Protein AF-A0A2V7DIS1-F1 (afdb_monomer_lite)

Sequence (89 aa):
MIKRVTGVKYHPGHVWRLLGALDWTLQRPAKRAKERNETAIRHWVTTRWPAVKKTLGVAGPGSSSKTRAASRSGRPSAAHGPRAGRPPS

Foldseek 3Di:
DCCVVPVDDDDPVVVVVVCVVVVHDDDDPDDDDPPDDVVVVVCCVVPVVVVVVVVVVPDDDDDDPPPDDDDDPDDDDDDDDDDDDDDDD

Secondary structure (DSSP, 8-state):
-HHHHHS----HHHHHHHHHHTT----PPPPPPTT--HHHHHHIIIIIHHHHHHHHHHS-S-------------PPPPPPPPPPPPPP-

pLDDT: mean 78.0, std 15.61, range [50.25, 96.19]

Radius of gyration: 30.28 Å; chains: 1; bounding box: 61×34×86 Å

Structure (mmCIF, N/CA/C/O backbone):
data_AF-A0A2V7DIS1-F1
#
_entry.id   AF-A0A2V7DIS1-F1
#
loop_
_atom_site.group_PDB
_atom_site.id
_atom_site.type_symbol
_atom_site.label_atom_id
_atom_site.label_alt_id
_atom_site.label_comp_id
_atom_site.label_asym_id
_atom_site.label_entity_id
_atom_site.label_seq_id
_atom_site.pdbx_PDB_ins_code
_atom_site.Cartn_x
_atom_site.Cartn_y
_atom_site.Cartn_z
_atom_site.occupancy
_atom_site.B_iso_or_equiv
_atom_site.auth_seq_id
_atom_site.auth_comp_id
_atom_site.auth_asym_id
_atom_site.auth_atom_id
_atom_site.pdbx_PDB_model_num
ATOM 1 N N . MET A 1 1 ? -14.486 10.570 12.996 1.00 65.62 1 MET A N 1
ATOM 2 C CA . MET A 1 1 ? -14.273 10.081 11.611 1.00 65.62 1 MET A CA 1
ATOM 3 C C . MET A 1 1 ? -15.071 8.811 11.292 1.00 65.62 1 MET A C 1
ATOM 5 O O . MET A 1 1 ? -15.649 8.770 10.219 1.00 65.62 1 MET 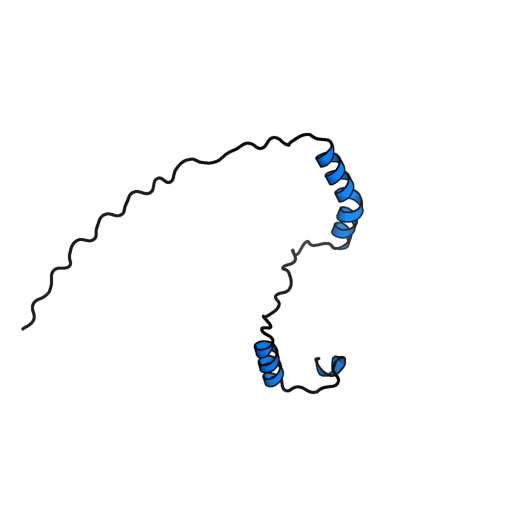A O 1
ATOM 9 N N . ILE A 1 2 ? -15.212 7.845 12.209 1.00 81.56 2 ILE A N 1
ATOM 10 C CA . ILE A 1 2 ? -15.953 6.581 11.980 1.00 81.56 2 ILE A CA 1
ATOM 11 C C . ILE A 1 2 ? -17.455 6.786 11.684 1.00 81.56 2 ILE A C 1
ATOM 13 O O . ILE A 1 2 ? -17.981 6.180 10.752 1.00 81.56 2 ILE A O 1
ATOM 17 N N . LYS A 1 3 ? -18.127 7.715 12.384 1.00 88.00 3 LYS A N 1
ATOM 18 C CA . LYS A 1 3 ? -19.554 8.033 12.162 1.00 88.00 3 LYS A CA 1
ATOM 19 C C . LYS A 1 3 ? -19.880 8.456 10.723 1.00 88.00 3 LYS A C 1
ATOM 21 O O . LYS A 1 3 ? -20.959 8.153 10.243 1.00 88.00 3 LYS A O 1
ATOM 26 N N . ARG A 1 4 ? -18.966 9.140 10.022 1.00 90.06 4 ARG A N 1
ATOM 27 C CA . ARG A 1 4 ? -19.224 9.602 8.643 1.00 90.06 4 ARG A CA 1
ATOM 28 C C . ARG A 1 4 ? -19.387 8.451 7.652 1.00 90.06 4 ARG A C 1
ATOM 30 O O . ARG A 1 4 ? -20.133 8.594 6.701 1.00 90.06 4 ARG A O 1
ATOM 37 N 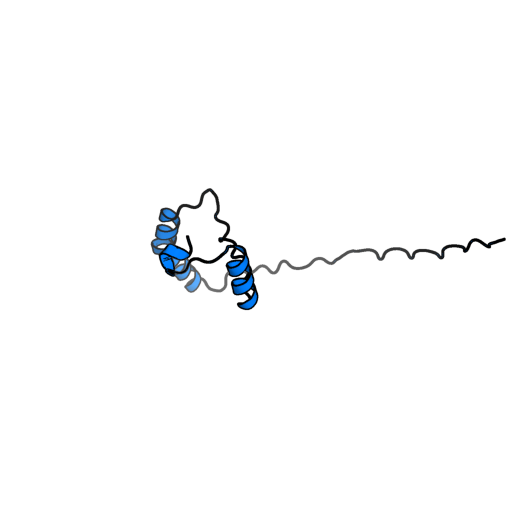N . VAL A 1 5 ? -18.672 7.351 7.875 1.00 91.00 5 VAL A N 1
ATOM 38 C CA . VAL A 1 5 ? -18.634 6.210 6.948 1.00 91.00 5 VAL A CA 1
ATOM 39 C C . VAL A 1 5 ? -19.624 5.126 7.372 1.00 91.00 5 VAL A C 1
ATOM 41 O O . VAL A 1 5 ? -20.203 4.457 6.532 1.00 91.00 5 VAL A O 1
ATOM 44 N N . THR A 1 6 ? -19.830 4.967 8.683 1.00 86.31 6 THR A N 1
ATOM 45 C CA . THR A 1 6 ? -20.645 3.880 9.255 1.00 86.31 6 THR A CA 1
ATOM 46 C C . THR A 1 6 ? -22.020 4.331 9.749 1.00 86.31 6 THR A C 1
ATOM 48 O O . THR A 1 6 ? -22.837 3.494 10.102 1.00 86.31 6 THR A O 1
ATOM 51 N N . GLY A 1 7 ? -22.275 5.638 9.871 1.00 91.25 7 GLY A N 1
ATOM 52 C CA . GLY A 1 7 ? -23.481 6.188 10.508 1.00 91.25 7 GLY A CA 1
ATOM 53 C C . GLY A 1 7 ? -23.523 6.039 12.037 1.00 91.25 7 GLY A C 1
ATOM 54 O O . GLY A 1 7 ? -24.251 6.767 12.711 1.00 91.25 7 GLY A O 1
ATOM 55 N N . VAL A 1 8 ? -22.692 5.167 12.615 1.00 88.88 8 VAL A N 1
ATOM 56 C CA . VAL A 1 8 ? -22.717 4.812 14.038 1.00 88.88 8 VAL A CA 1
ATOM 57 C C . VAL A 1 8 ? -21.750 5.676 14.852 1.00 88.88 8 VAL A C 1
ATOM 59 O O . VAL A 1 8 ? -20.593 5.908 14.483 1.00 88.88 8 VAL A O 1
ATOM 62 N N . LYS A 1 9 ? -22.218 6.164 16.007 1.00 89.88 9 LYS A N 1
ATOM 63 C CA . LYS A 1 9 ? -21.376 6.866 16.983 1.00 89.88 9 LYS A CA 1
ATOM 64 C C . LYS A 1 9 ? -20.797 5.851 17.969 1.00 89.88 9 LYS A C 1
ATOM 66 O O . LYS A 1 9 ? -21.473 5.431 18.897 1.00 89.88 9 LYS A O 1
ATOM 71 N N . TYR A 1 10 ? -19.531 5.497 17.783 1.00 86.31 10 TYR A N 1
ATOM 72 C CA . TYR A 1 10 ? -18.802 4.666 18.738 1.00 86.31 10 TYR A CA 1
ATOM 73 C C . TYR A 1 10 ? -18.094 5.512 19.799 1.00 86.31 10 TYR A C 1
ATOM 75 O O . TYR A 1 10 ? -17.557 6.582 19.499 1.00 86.31 10 TYR A O 1
ATOM 83 N N . HIS A 1 11 ? -18.042 4.998 21.028 1.00 88.44 11 HIS A N 1
ATOM 84 C CA . HIS A 1 11 ? -17.115 5.481 22.048 1.00 88.44 11 HIS A CA 1
ATOM 85 C C . HIS A 1 11 ? -15.681 5.033 21.690 1.00 88.44 11 HIS A C 1
ATOM 87 O O . HIS A 1 11 ? -15.512 3.866 21.325 1.00 88.44 11 HIS A O 1
ATOM 93 N N . PRO A 1 12 ? -14.641 5.883 21.810 1.00 83.12 12 PRO A N 1
ATOM 94 C CA . PRO A 1 12 ? -13.268 5.528 21.424 1.00 83.12 12 PRO A CA 1
ATOM 95 C C . PRO A 1 12 ? -12.759 4.209 22.029 1.00 83.12 12 PRO A C 1
ATOM 97 O O . PRO A 1 12 ? -12.159 3.402 21.325 1.00 83.12 12 PRO A O 1
ATOM 100 N N . GLY A 1 13 ? -13.075 3.936 23.301 1.00 88.00 13 GLY A N 1
ATOM 101 C CA . GLY A 1 13 ? -12.705 2.674 23.959 1.00 88.00 13 GLY A CA 1
ATOM 102 C C . GLY A 1 13 ? -13.411 1.429 23.398 1.00 88.00 13 GLY A C 1
ATOM 103 O O . GLY A 1 13 ? -12.814 0.357 23.349 1.00 88.00 13 GLY A O 1
ATOM 104 N N . HIS A 1 14 ? -14.654 1.558 22.912 1.00 91.12 14 HIS A N 1
ATOM 105 C CA . HIS A 1 14 ? -15.380 0.438 22.292 1.00 91.12 14 HIS A CA 1
ATOM 106 C C . HIS A 1 14 ? -14.784 0.041 20.947 1.00 91.12 14 HIS A C 1
ATOM 108 O O . HIS A 1 14 ? -14.725 -1.145 20.636 1.00 91.12 14 HIS A O 1
ATOM 114 N N . VAL A 1 15 ? -14.305 1.016 20.173 1.00 90.75 15 VAL A N 1
ATOM 115 C CA . VAL A 1 15 ? -13.649 0.742 18.890 1.00 90.75 15 VAL A CA 1
ATOM 116 C C . VAL A 1 15 ? -12.426 -0.143 19.110 1.00 90.75 15 VAL A C 1
ATOM 118 O O . VAL A 1 15 ? -12.269 -1.141 18.420 1.00 90.75 15 VAL A O 1
ATOM 121 N N . TRP A 1 16 ? -11.600 0.167 20.114 1.00 89.12 16 TRP A N 1
ATOM 122 C CA . TRP A 1 16 ? -10.405 -0.627 20.396 1.00 89.12 16 TRP A CA 1
ATOM 123 C C . TRP A 1 16 ? -10.726 -2.061 20.8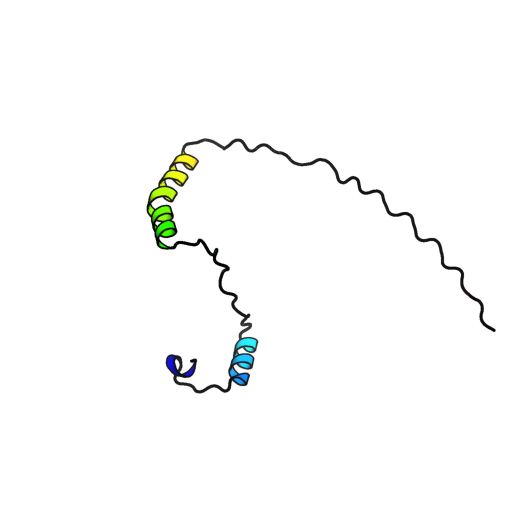30 1.00 89.12 16 TRP A C 1
ATOM 125 O O . TRP A 1 16 ? -10.091 -2.998 20.356 1.00 89.12 16 TRP A O 1
ATOM 135 N N . ARG A 1 17 ? -11.761 -2.250 21.661 1.00 92.12 17 ARG A N 1
ATOM 136 C CA . ARG A 1 17 ? -12.225 -3.590 22.055 1.00 92.12 17 ARG A CA 1
ATOM 137 C C . ARG A 1 17 ? -12.703 -4.410 20.850 1.00 92.12 17 ARG A C 1
ATOM 139 O O . ARG A 1 17 ? -12.344 -5.577 20.747 1.00 92.12 17 ARG A O 1
ATOM 146 N N . LEU A 1 18 ? -13.481 -3.808 19.946 1.00 91.38 18 LEU A N 1
ATOM 147 C CA . LEU A 1 18 ? -13.958 -4.478 18.728 1.00 91.38 18 LEU A CA 1
ATOM 148 C C . LEU A 1 18 ? -12.802 -4.872 17.807 1.00 91.38 18 LEU A C 1
ATOM 150 O O . LEU A 1 18 ? -12.776 -5.981 17.295 1.00 91.38 18 LEU A O 1
ATOM 154 N N . LEU A 1 19 ? -11.831 -3.979 17.622 1.00 91.12 19 LEU A N 1
ATOM 155 C CA . LEU A 1 19 ? -10.663 -4.246 16.787 1.00 91.12 19 LEU A CA 1
ATOM 156 C C . LEU A 1 19 ? -9.788 -5.365 17.364 1.00 91.12 19 LEU A C 1
ATOM 158 O O . LEU A 1 19 ? -9.359 -6.236 16.616 1.00 91.12 19 LEU A O 1
ATOM 162 N N . GLY A 1 20 ? -9.581 -5.390 18.684 1.00 91.88 20 GLY A N 1
ATOM 163 C CA . GLY A 1 20 ? -8.871 -6.488 19.344 1.00 91.88 20 GLY A CA 1
ATOM 164 C C . GLY A 1 20 ? -9.579 -7.837 19.187 1.00 91.88 20 GLY A C 1
ATOM 165 O O . GLY A 1 20 ? -8.917 -8.840 18.958 1.00 91.88 20 GLY A O 1
ATOM 166 N N . ALA A 1 21 ? -10.915 -7.860 19.236 1.00 94.12 21 ALA A N 1
ATOM 167 C CA . ALA A 1 21 ? -11.703 -9.076 19.005 1.00 94.12 21 ALA A CA 1
ATOM 168 C C . ALA A 1 21 ? -11.664 -9.575 17.547 1.00 94.12 21 ALA A C 1
ATOM 170 O O . ALA A 1 21 ? -11.999 -10.724 17.286 1.00 94.12 21 ALA A O 1
ATOM 171 N N . LEU A 1 22 ? -11.276 -8.713 16.603 1.00 94.00 22 LEU A N 1
ATOM 172 C CA . LEU A 1 22 ? -11.102 -9.041 15.186 1.00 94.00 22 LEU A CA 1
ATOM 173 C C . LEU A 1 22 ? -9.645 -9.393 14.835 1.00 94.00 22 LEU A C 1
ATOM 175 O O . LEU A 1 22 ? -9.291 -9.368 13.657 1.00 94.00 22 LEU A O 1
ATOM 179 N N . ASP A 1 23 ? -8.789 -9.629 15.837 1.00 92.19 23 ASP A N 1
ATOM 180 C CA . ASP A 1 23 ? -7.337 -9.811 15.675 1.00 92.19 23 ASP A CA 1
ATOM 181 C C . ASP A 1 23 ? -6.679 -8.681 14.864 1.00 92.19 23 ASP A C 1
ATOM 183 O O . ASP A 1 23 ? -5.676 -8.848 14.159 1.00 92.19 23 ASP A O 1
ATOM 187 N N . TRP A 1 24 ? -7.254 -7.478 14.945 1.00 92.69 24 TRP A N 1
ATOM 188 C CA . TRP A 1 24 ? -6.785 -6.359 14.155 1.00 92.69 24 TRP A CA 1
ATOM 189 C C . TRP A 1 24 ? -5.528 -5.757 14.773 1.00 92.69 24 TRP A C 1
ATOM 191 O O . TRP A 1 24 ? -5.513 -5.279 15.908 1.00 92.69 24 TRP A O 1
ATOM 201 N N . THR A 1 25 ? -4.459 -5.732 13.984 1.00 91.25 25 THR A N 1
ATOM 202 C CA . THR A 1 25 ? -3.176 -5.155 14.382 1.00 91.25 25 THR A CA 1
ATOM 203 C C . THR A 1 25 ? -3.057 -3.704 13.929 1.00 91.25 25 THR A C 1
ATOM 205 O O . THR A 1 25 ? -3.628 -3.294 12.912 1.00 91.25 25 THR A O 1
ATOM 208 N N . LEU A 1 26 ? -2.270 -2.914 14.668 1.00 88.50 26 LEU A N 1
ATOM 209 C CA . LEU A 1 26 ? -1.971 -1.531 14.302 1.00 88.50 26 LEU A CA 1
ATOM 210 C C . LEU A 1 26 ? -1.293 -1.483 12.925 1.00 88.50 26 LEU A C 1
ATOM 212 O O . LEU A 1 26 ? -0.117 -1.825 12.779 1.00 88.50 26 LEU A O 1
ATOM 216 N N . GLN A 1 27 ? -2.030 -1.004 11.924 1.00 89.50 27 GLN A N 1
ATOM 217 C CA . GLN A 1 27 ? -1.521 -0.864 10.566 1.00 89.50 27 GLN A CA 1
ATOM 218 C C . GLN A 1 27 ? -0.503 0.272 10.507 1.00 89.50 27 GLN A C 1
ATOM 220 O O . GLN A 1 27 ? -0.836 1.446 10.676 1.00 89.50 27 GLN A O 1
ATOM 225 N N . ARG A 1 28 ? 0.760 -0.077 10.262 1.00 91.12 28 ARG A N 1
ATOM 226 C CA . ARG A 1 28 ? 1.823 0.902 10.031 1.00 91.12 28 ARG A CA 1
ATOM 227 C C . ARG A 1 28 ? 1.849 1.209 8.538 1.00 91.12 28 ARG A C 1
ATOM 229 O O . ARG A 1 28 ? 2.091 0.290 7.754 1.00 91.12 28 ARG A O 1
ATOM 236 N N . PRO A 1 29 ? 1.622 2.467 8.122 1.00 88.06 29 PRO A N 1
ATOM 237 C CA . PRO A 1 29 ? 1.788 2.834 6.726 1.00 88.06 29 PRO A CA 1
ATOM 238 C C . PRO A 1 29 ? 3.179 2.429 6.239 1.00 88.06 29 PRO A C 1
ATOM 240 O O . PRO A 1 29 ? 4.162 2.542 6.980 1.00 88.06 29 PRO A O 1
ATOM 243 N N . ALA A 1 30 ? 3.266 1.967 4.992 1.00 89.31 30 ALA A N 1
ATOM 244 C CA . ALA A 1 30 ? 4.549 1.638 4.390 1.00 89.31 30 ALA A CA 1
ATOM 245 C C . ALA A 1 30 ? 5.492 2.846 4.494 1.00 89.31 30 ALA A C 1
ATOM 247 O O . ALA A 1 30 ? 5.119 3.967 4.133 1.00 89.31 30 ALA A 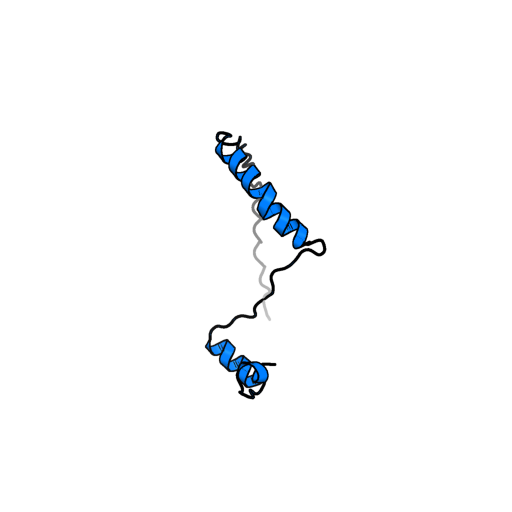O 1
ATOM 248 N N . LYS A 1 31 ? 6.714 2.620 4.986 1.00 90.88 31 LYS A N 1
ATOM 249 C CA . LYS A 1 31 ? 7.735 3.669 5.050 1.00 90.88 31 LYS A CA 1
ATOM 250 C C . LYS A 1 31 ? 8.032 4.141 3.627 1.00 90.88 31 LYS A C 1
ATOM 252 O O . LYS A 1 31 ? 8.422 3.345 2.776 1.00 90.88 31 LYS A O 1
ATOM 257 N N . ARG A 1 32 ? 7.831 5.432 3.365 1.00 89.38 32 ARG A N 1
ATOM 258 C CA . ARG A 1 32 ? 8.147 6.068 2.081 1.00 89.38 32 ARG A CA 1
ATOM 259 C C . ARG A 1 32 ? 9.441 6.861 2.223 1.00 89.38 32 ARG A C 1
ATOM 261 O O . ARG A 1 32 ? 9.631 7.541 3.228 1.00 89.38 32 ARG A O 1
ATOM 268 N N . ALA A 1 33 ? 10.319 6.768 1.227 1.00 91.50 33 ALA A N 1
ATOM 269 C CA . ALA A 1 33 ? 11.502 7.619 1.152 1.00 91.50 33 ALA A CA 1
ATOM 270 C C . ALA A 1 33 ? 11.090 9.089 0.966 1.00 91.50 33 ALA A C 1
ATOM 272 O O . ALA A 1 33 ? 10.083 9.366 0.316 1.00 91.50 33 ALA A O 1
ATOM 273 N N . LYS A 1 34 ? 11.872 10.029 1.507 1.00 90.38 34 LYS A N 1
ATOM 274 C CA . LYS A 1 34 ? 11.602 11.473 1.377 1.00 90.38 34 LYS A CA 1
ATOM 275 C C . LYS A 1 34 ? 11.679 11.952 -0.078 1.00 90.38 34 LYS A C 1
ATOM 277 O O . LYS A 1 34 ? 10.919 12.817 -0.482 1.00 90.38 34 LYS A O 1
ATOM 282 N N . GLU A 1 35 ? 12.559 11.342 -0.860 1.00 92.75 35 GLU A N 1
ATOM 283 C CA . GLU A 1 35 ? 12.789 11.645 -2.280 1.00 92.75 35 GLU A CA 1
ATOM 284 C C . GLU A 1 35 ? 11.777 10.971 -3.217 1.00 92.75 35 GLU A C 1
ATOM 286 O O . GLU A 1 35 ? 11.868 11.072 -4.439 1.00 92.75 35 GLU A O 1
ATOM 291 N N . ARG A 1 36 ? 10.820 10.224 -2.661 1.00 91.44 36 ARG A N 1
ATOM 292 C CA . ARG A 1 36 ? 9.894 9.412 -3.437 1.00 91.44 36 ARG A CA 1
ATOM 293 C C . ARG A 1 36 ? 9.015 10.297 -4.334 1.00 91.44 36 ARG A C 1
ATOM 295 O O . ARG A 1 36 ? 8.208 11.081 -3.842 1.00 91.44 36 ARG A O 1
ATOM 302 N N . ASN A 1 37 ? 9.137 10.111 -5.649 1.00 93.75 37 ASN A N 1
ATOM 303 C CA . ASN A 1 37 ? 8.351 10.807 -6.664 1.00 93.75 37 ASN A CA 1
ATOM 304 C C . ASN A 1 37 ? 7.441 9.822 -7.415 1.00 93.75 37 ASN A C 1
ATOM 306 O O . ASN A 1 37 ? 7.914 9.000 -8.204 1.00 93.75 37 ASN A O 1
ATOM 310 N N . GLU A 1 38 ? 6.125 9.935 -7.207 1.00 94.38 38 GLU A N 1
ATOM 311 C CA . GLU A 1 38 ? 5.173 8.958 -7.753 1.00 94.38 38 GLU A CA 1
ATOM 312 C C . GLU A 1 38 ? 5.051 9.044 -9.271 1.00 94.38 38 GLU A C 1
ATOM 314 O O . GLU A 1 38 ? 4.828 8.025 -9.922 1.00 94.38 38 GLU A O 1
ATOM 319 N N . THR A 1 39 ? 5.245 10.228 -9.847 1.00 94.38 39 THR A N 1
ATOM 320 C CA . THR A 1 39 ? 5.241 10.424 -11.298 1.00 94.38 39 THR A CA 1
ATOM 321 C C . THR A 1 39 ? 6.452 9.746 -11.931 1.00 94.38 39 THR A C 1
ATOM 323 O O . THR A 1 39 ? 6.301 8.998 -12.897 1.00 94.38 39 THR A O 1
ATOM 326 N N . ALA A 1 40 ? 7.639 9.926 -11.343 1.00 93.44 40 ALA A N 1
ATOM 327 C CA . ALA A 1 40 ? 8.860 9.272 -11.806 1.00 93.44 40 ALA A CA 1
ATOM 328 C C . ALA A 1 40 ? 8.774 7.743 -11.672 1.00 93.44 40 ALA A C 1
ATOM 330 O O . ALA A 1 40 ? 9.150 7.023 -12.596 1.00 93.44 40 ALA A O 1
ATOM 331 N N . ILE A 1 41 ? 8.212 7.241 -10.565 1.00 93.31 41 ILE A N 1
ATOM 332 C CA . ILE A 1 41 ? 7.991 5.804 -10.357 1.00 93.31 41 ILE A CA 1
ATOM 333 C C . ILE A 1 41 ? 7.038 5.241 -11.412 1.00 93.31 41 ILE A C 1
ATOM 335 O O . ILE A 1 41 ? 7.351 4.224 -12.027 1.00 93.31 41 ILE A O 1
ATOM 339 N N . ARG A 1 42 ? 5.898 5.899 -11.660 1.00 95.88 42 ARG A N 1
ATOM 340 C CA . ARG A 1 42 ? 4.939 5.460 -12.688 1.00 95.88 42 ARG A CA 1
ATOM 341 C C . ARG A 1 42 ? 5.589 5.417 -14.066 1.00 95.88 42 ARG A C 1
ATOM 343 O O . ARG A 1 42 ? 5.497 4.399 -14.743 1.00 95.88 42 ARG A O 1
ATOM 350 N N . HIS A 1 43 ? 6.296 6.480 -14.448 1.00 96.19 43 HIS A N 1
ATOM 351 C CA . HIS A 1 43 ? 7.011 6.527 -15.721 1.00 96.19 43 HIS A CA 1
ATOM 352 C C . HIS A 1 43 ? 8.051 5.401 -15.834 1.00 96.19 43 HIS A C 1
ATOM 354 O O . HIS A 1 43 ? 8.128 4.715 -16.851 1.00 96.19 43 HIS A O 1
ATOM 360 N N . TRP A 1 44 ? 8.821 5.152 -14.773 1.00 95.75 44 TRP A N 1
ATOM 361 C CA . TRP A 1 44 ? 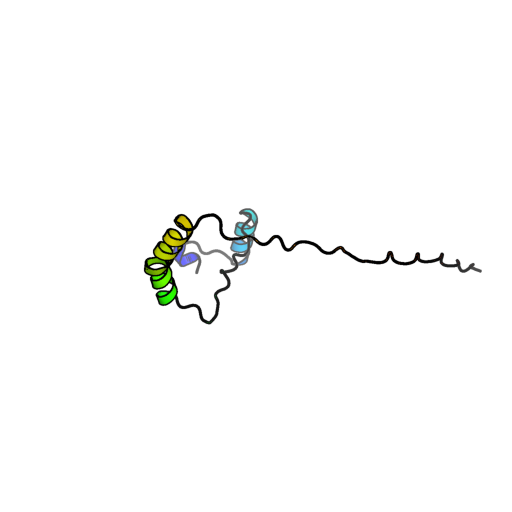9.826 4.092 -14.762 1.00 95.75 44 TRP A CA 1
ATOM 362 C C . TRP A 1 44 ? 9.208 2.693 -14.907 1.00 95.75 44 TRP A C 1
ATOM 364 O O . TRP A 1 44 ? 9.704 1.880 -15.690 1.00 95.75 44 TRP A O 1
ATOM 374 N N . VAL A 1 45 ? 8.099 2.423 -14.210 1.00 95.12 45 VAL A N 1
ATOM 375 C CA . VAL A 1 45 ? 7.372 1.146 -14.295 1.00 95.12 45 VAL A CA 1
ATOM 376 C C . VAL A 1 45 ? 6.773 0.925 -15.685 1.00 95.12 45 VAL A C 1
ATOM 378 O O . VAL A 1 45 ? 6.804 -0.196 -16.183 1.00 95.12 45 VAL A O 1
ATOM 381 N N . THR A 1 46 ? 6.260 1.964 -16.341 1.00 94.12 46 THR A N 1
ATOM 382 C CA . THR A 1 46 ? 5.676 1.820 -17.682 1.00 94.12 46 THR A CA 1
ATOM 383 C C . THR A 1 46 ? 6.750 1.670 -18.757 1.00 94.12 46 THR A C 1
ATOM 385 O O . THR A 1 46 ? 6.652 0.793 -19.612 1.00 94.12 46 THR A O 1
ATOM 388 N N . THR A 1 47 ? 7.793 2.500 -18.713 1.00 92.06 47 THR A N 1
ATOM 389 C CA . THR A 1 47 ? 8.744 2.630 -19.826 1.00 92.06 47 THR A CA 1
ATOM 390 C C . THR A 1 47 ? 9.967 1.737 -19.649 1.00 92.06 47 THR A C 1
ATOM 392 O O . THR A 1 47 ? 10.384 1.033 -20.569 1.00 92.06 47 THR A O 1
ATOM 395 N N . ARG A 1 48 ? 10.579 1.755 -18.460 1.00 90.50 48 ARG A N 1
ATOM 396 C CA . ARG A 1 48 ? 11.892 1.135 -18.242 1.00 90.50 48 ARG A CA 1
ATOM 397 C C . ARG A 1 48 ? 11.780 -0.318 -17.808 1.00 90.50 48 ARG A C 1
ATOM 399 O O . ARG A 1 48 ? 12.554 -1.152 -18.276 1.00 90.50 48 ARG A O 1
ATOM 406 N N . TRP A 1 49 ? 10.811 -0.635 -16.956 1.00 91.12 49 TRP A N 1
ATOM 407 C CA . TRP A 1 49 ? 10.635 -1.985 -16.423 1.00 91.12 49 TRP A CA 1
ATOM 408 C C . 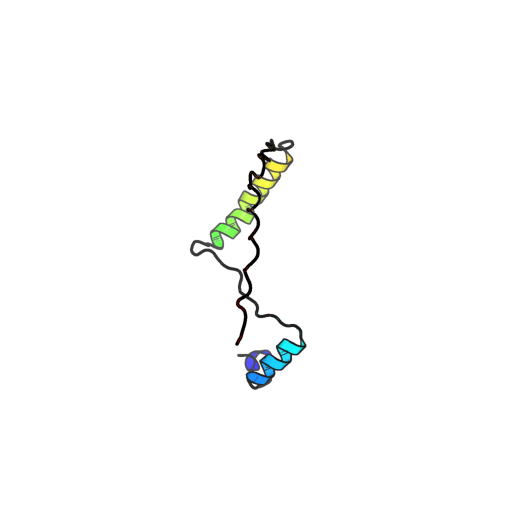TRP A 1 49 ? 10.436 -3.068 -17.500 1.00 91.12 49 TRP A C 1
ATOM 410 O O . TRP A 1 49 ? 11.079 -4.117 -17.398 1.00 91.12 49 TRP A O 1
ATOM 420 N N . PRO A 1 50 ? 9.641 -2.862 -18.573 1.00 90.56 50 PRO A N 1
ATOM 421 C CA . PRO A 1 50 ? 9.524 -3.859 -19.636 1.00 90.56 50 PRO A CA 1
ATOM 422 C C . PRO A 1 50 ? 10.839 -4.087 -20.385 1.00 90.56 50 PRO A C 1
ATOM 424 O O . PRO A 1 50 ? 11.161 -5.228 -20.706 1.00 90.56 50 PRO A O 1
ATOM 427 N N . ALA A 1 51 ? 11.615 -3.027 -20.637 1.00 86.31 51 ALA A N 1
ATOM 428 C CA . ALA A 1 51 ? 12.910 -3.129 -21.306 1.00 86.31 51 ALA A CA 1
ATOM 429 C C . ALA A 1 51 ? 13.918 -3.928 -20.465 1.00 86.31 51 ALA A C 1
ATOM 431 O O . ALA A 1 51 ? 14.554 -4.839 -20.986 1.00 86.31 51 ALA A O 1
ATOM 432 N N . VAL A 1 52 ? 13.989 -3.659 -19.156 1.00 84.44 52 VAL A N 1
ATOM 433 C CA . VAL A 1 52 ? 14.856 -4.401 -18.224 1.00 84.44 52 VAL A CA 1
ATOM 434 C C . VAL A 1 52 ? 14.487 -5.887 -18.189 1.00 84.44 52 VAL A C 1
ATOM 436 O O . VAL A 1 52 ? 15.358 -6.749 -18.294 1.00 84.44 52 VAL A O 1
ATOM 439 N N . LYS A 1 53 ? 13.192 -6.217 -18.110 1.00 83.56 53 LYS A N 1
ATOM 440 C CA . LYS A 1 53 ? 12.750 -7.619 -18.135 1.00 83.56 53 LYS A CA 1
ATOM 441 C C . LYS A 1 53 ? 13.081 -8.321 -19.454 1.00 83.56 53 LYS A C 1
ATOM 443 O O . LYS A 1 53 ? 13.491 -9.475 -19.427 1.00 83.56 53 LYS A O 1
ATOM 448 N N . LYS A 1 54 ? 12.946 -7.634 -20.595 1.00 76.56 54 LYS A N 1
ATOM 449 C CA . LYS A 1 54 ? 13.323 -8.180 -21.912 1.00 76.56 54 LYS A CA 1
ATOM 450 C C . LYS A 1 54 ? 14.820 -8.473 -21.994 1.00 76.56 54 LYS A C 1
ATOM 452 O O . LYS A 1 54 ? 15.196 -9.542 -22.455 1.00 76.56 54 LYS A O 1
ATOM 457 N N . THR A 1 55 ? 15.670 -7.575 -21.493 1.00 71.31 55 THR A N 1
ATOM 458 C CA . THR A 1 55 ? 17.125 -7.801 -21.474 1.00 71.31 55 THR A CA 1
ATOM 459 C C . THR A 1 55 ? 17.530 -8.972 -20.578 1.00 71.31 55 THR A C 1
ATOM 461 O O . THR A 1 55 ? 18.406 -9.744 -20.953 1.00 71.31 55 THR A O 1
ATOM 464 N N . LEU A 1 56 ? 16.854 -9.159 -19.438 1.00 63.47 56 LEU A N 1
ATOM 465 C CA . LEU A 1 56 ? 17.109 -10.285 -18.530 1.00 63.47 56 LEU A CA 1
ATOM 466 C C . LEU A 1 56 ? 16.630 -11.638 -19.081 1.00 63.47 56 LEU A C 1
ATOM 468 O O . LEU A 1 56 ? 17.110 -12.666 -18.625 1.00 63.47 56 LEU A O 1
ATOM 472 N N . GLY A 1 57 ? 15.696 -11.653 -20.037 1.00 60.69 57 GLY A N 1
ATOM 473 C CA . GLY A 1 57 ? 15.245 -12.881 -20.702 1.00 60.69 57 GLY A CA 1
ATOM 474 C C . GLY A 1 57 ? 16.115 -13.317 -21.888 1.00 60.69 57 GLY A C 1
ATOM 475 O O . GLY A 1 57 ? 16.037 -14.472 -22.291 1.00 60.69 57 GLY A O 1
ATOM 476 N N . VAL A 1 58 ? 16.922 -12.409 -22.453 1.00 60.88 58 VAL A N 1
ATOM 477 C CA . VAL A 1 58 ? 17.807 -12.679 -23.607 1.00 60.88 58 VAL A CA 1
ATOM 478 C C . VAL A 1 58 ? 19.233 -13.014 -23.166 1.00 60.88 58 VAL A C 1
ATOM 480 O O . VAL A 1 58 ? 19.909 -13.810 -23.813 1.00 60.88 58 VAL A O 1
ATOM 483 N N . ALA A 1 59 ? 19.704 -12.437 -22.060 1.00 60.69 59 ALA A N 1
ATOM 484 C CA . ALA A 1 59 ? 20.975 -12.828 -21.472 1.00 60.69 59 ALA A CA 1
ATOM 485 C C . ALA A 1 59 ? 20.800 -14.163 -20.733 1.00 60.69 59 ALA A C 1
ATOM 487 O O . ALA A 1 59 ? 19.987 -14.261 -19.814 1.00 60.69 59 ALA A O 1
ATOM 488 N N . GLY A 1 60 ? 21.569 -15.185 -21.127 1.00 67.00 60 GLY A N 1
ATOM 489 C CA . GLY A 1 60 ? 21.715 -16.421 -20.351 1.00 67.00 60 GLY A CA 1
ATOM 490 C C . GLY A 1 60 ? 22.130 -16.142 -18.895 1.00 67.00 60 GLY A C 1
ATOM 491 O O . GLY A 1 60 ? 22.409 -14.990 -18.551 1.00 67.00 60 GLY A O 1
ATOM 492 N N . PRO A 1 61 ? 22.172 -17.166 -18.021 1.00 68.56 61 PRO A N 1
ATOM 493 C CA . PRO A 1 61 ? 22.367 -16.988 -16.583 1.00 68.56 61 PRO A CA 1
ATOM 494 C C . PRO A 1 61 ? 23.475 -15.977 -16.271 1.00 68.56 61 PRO A C 1
ATOM 496 O O . PRO A 1 61 ? 24.633 -16.176 -16.638 1.00 68.56 61 PRO A O 1
ATOM 499 N N . GLY A 1 62 ? 23.104 -14.872 -15.615 1.00 66.69 62 GLY A N 1
ATOM 500 C CA . GLY A 1 62 ? 24.068 -13.885 -15.145 1.00 66.69 62 GLY A CA 1
ATOM 501 C C . GLY A 1 62 ? 25.107 -14.558 -14.249 1.00 66.69 62 GLY A C 1
ATOM 502 O O . GLY A 1 62 ? 24.778 -15.461 -13.477 1.00 66.69 62 GLY A O 1
ATOM 503 N N . SER A 1 63 ? 26.366 -14.136 -14.365 1.00 66.50 63 SER A N 1
ATOM 504 C CA . SER A 1 63 ? 27.463 -14.709 -13.585 1.00 66.50 63 SER A CA 1
ATOM 505 C C . SER A 1 63 ? 27.209 -14.510 -12.087 1.00 66.50 63 SER A C 1
ATOM 507 O O . SER A 1 63 ? 27.296 -13.401 -11.562 1.00 66.50 63 SER A O 1
ATOM 509 N N . SER A 1 64 ? 26.852 -15.590 -11.394 1.00 63.44 64 SER A N 1
ATOM 510 C CA . SER A 1 64 ? 26.716 -15.616 -9.941 1.00 63.44 64 SER A CA 1
ATOM 511 C C . SER A 1 64 ? 28.044 -16.058 -9.337 1.00 63.44 64 SER A C 1
ATOM 513 O O . SER A 1 64 ? 28.280 -17.255 -9.163 1.00 63.44 64 SER A O 1
ATOM 515 N N . SER A 1 65 ? 28.903 -15.108 -8.962 1.00 61.44 65 SER A N 1
ATOM 516 C CA . SER A 1 65 ? 30.065 -15.427 -8.126 1.00 61.44 65 SER A CA 1
ATOM 517 C C . SER A 1 65 ? 29.600 -15.901 -6.749 1.00 61.44 65 SER A C 1
ATOM 519 O O . SER A 1 65 ? 29.045 -15.138 -5.957 1.00 61.44 65 SER A O 1
ATOM 521 N N . LYS A 1 66 ? 29.836 -17.183 -6.448 1.00 59.19 66 LYS A N 1
ATOM 522 C CA . LYS A 1 66 ? 29.724 -17.736 -5.095 1.00 59.19 66 LYS A CA 1
ATOM 523 C C . LYS A 1 66 ? 30.861 -17.182 -4.238 1.00 59.19 66 LYS A C 1
ATOM 525 O O . LYS A 1 66 ? 31.901 -17.814 -4.108 1.00 59.19 66 LYS A O 1
ATOM 530 N N . THR A 1 67 ? 30.643 -16.043 -3.593 1.00 66.50 67 THR A N 1
ATOM 531 C CA . THR A 1 67 ? 31.496 -15.625 -2.474 1.00 66.50 67 THR A CA 1
ATOM 532 C C . THR A 1 67 ? 30.782 -15.928 -1.159 1.00 66.50 67 THR A C 1
ATOM 534 O O . THR A 1 67 ? 30.116 -15.074 -0.583 1.00 66.50 67 THR A O 1
ATOM 537 N N . ARG A 1 68 ? 30.897 -17.177 -0.697 1.00 58.44 68 ARG A N 1
ATOM 538 C CA . ARG A 1 68 ? 30.675 -17.632 0.693 1.00 58.44 68 ARG A CA 1
ATOM 539 C C . ARG A 1 68 ? 31.546 -18.883 0.892 1.00 58.44 68 ARG A C 1
ATOM 541 O O . ARG A 1 68 ? 31.537 -19.730 0.013 1.00 58.44 68 ARG A O 1
ATOM 548 N N . ALA A 1 69 ? 32.295 -19.099 1.971 1.00 59.78 69 ALA A N 1
ATOM 549 C CA . ALA A 1 69 ? 32.390 -18.445 3.273 1.00 59.78 69 ALA A CA 1
ATOM 550 C C . ALA A 1 69 ? 33.812 -18.653 3.838 1.00 59.78 69 ALA A C 1
ATOM 552 O O . ALA A 1 69 ? 34.372 -19.732 3.664 1.00 59.78 69 ALA A O 1
ATOM 553 N N . ALA A 1 70 ? 34.365 -17.668 4.552 1.00 55.84 70 ALA A N 1
ATOM 554 C CA . ALA A 1 70 ? 35.490 -17.901 5.458 1.00 55.84 70 ALA A CA 1
ATOM 555 C C . ALA A 1 70 ? 34.973 -17.936 6.903 1.00 55.84 70 ALA A C 1
ATOM 557 O O . ALA A 1 70 ? 34.107 -17.155 7.299 1.00 55.84 70 ALA A O 1
ATOM 558 N N . SER A 1 71 ? 35.461 -18.931 7.630 1.00 62.78 71 SER A N 1
ATOM 559 C CA . SER A 1 71 ? 34.909 -19.518 8.844 1.00 62.78 71 SER A CA 1
ATOM 560 C C . SER A 1 71 ? 34.872 -18.603 10.073 1.00 62.78 71 SER A C 1
ATOM 562 O O . SER A 1 71 ? 35.663 -17.680 10.240 1.00 62.78 71 SER A O 1
ATOM 564 N N . ARG A 1 72 ? 33.952 -18.926 10.987 1.00 53.94 72 ARG A N 1
ATOM 565 C CA . ARG A 1 72 ? 33.775 -18.321 12.312 1.00 53.94 72 ARG A CA 1
ATOM 566 C C . ARG A 1 72 ? 34.950 -18.710 13.228 1.00 53.94 72 ARG A C 1
ATOM 568 O O . ARG A 1 72 ? 34.922 -19.789 13.809 1.00 53.94 72 ARG A O 1
ATOM 575 N N . SER A 1 73 ? 35.958 -17.856 13.406 1.00 54.50 73 SER A N 1
ATOM 576 C CA . SER A 1 73 ? 36.946 -18.034 14.482 1.00 54.50 73 SER A CA 1
ATOM 577 C C . SER A 1 73 ? 36.449 -17.355 15.762 1.00 54.50 73 SER A C 1
ATOM 579 O O . SER A 1 73 ? 36.763 -16.199 16.033 1.00 54.50 73 SER A O 1
ATOM 581 N N . GLY A 1 74 ? 35.636 -18.066 16.542 1.00 53.31 74 GLY A N 1
ATOM 582 C CA . GLY A 1 74 ? 35.337 -17.704 17.928 1.00 53.31 74 GLY A CA 1
ATOM 583 C C . GLY A 1 74 ? 36.040 -18.684 18.859 1.00 53.31 74 GLY A C 1
ATOM 584 O O . GLY A 1 74 ? 35.752 -19.876 18.803 1.00 53.31 74 GLY A O 1
ATOM 585 N N . ARG A 1 75 ? 36.972 -18.205 19.689 1.00 57.56 75 ARG A N 1
ATOM 586 C CA . ARG A 1 75 ? 37.548 -19.002 20.785 1.00 57.56 75 ARG A CA 1
ATOM 587 C C . ARG A 1 75 ? 36.443 -19.340 21.805 1.00 57.56 75 ARG A C 1
ATOM 589 O O . ARG A 1 75 ? 35.636 -18.454 22.088 1.00 57.56 75 ARG A O 1
ATOM 596 N N . PRO A 1 76 ? 36.392 -20.551 22.388 1.00 57.06 76 PRO A N 1
ATOM 597 C CA . PRO A 1 76 ? 35.476 -20.837 23.488 1.00 57.06 76 PRO A CA 1
ATOM 598 C C . PRO A 1 76 ? 35.893 -20.047 24.735 1.00 57.06 76 PRO A C 1
ATOM 600 O O . PRO A 1 76 ? 37.074 -20.018 25.084 1.00 57.06 76 PRO A O 1
ATOM 603 N N . SER A 1 77 ? 34.924 -19.412 25.399 1.00 57.44 77 SER A N 1
ATOM 604 C CA . SER A 1 77 ? 35.102 -18.778 26.710 1.00 57.44 77 SER A CA 1
ATOM 605 C C . SER A 1 77 ? 35.675 -19.766 27.724 1.00 57.44 77 SER A C 1
ATOM 607 O O . SER A 1 77 ? 35.152 -20.868 27.886 1.00 57.44 77 SER A O 1
ATOM 609 N N . ALA A 1 78 ? 36.717 -19.341 28.437 1.00 56.16 78 ALA A N 1
ATOM 610 C CA . ALA A 1 78 ? 37.237 -20.039 29.604 1.00 56.16 78 ALA A CA 1
ATOM 611 C C . ALA A 1 78 ? 36.149 -20.175 30.686 1.00 56.16 78 ALA A C 1
ATOM 613 O O . ALA A 1 78 ? 35.385 -19.242 30.947 1.00 56.16 78 ALA A O 1
ATOM 614 N N . ALA A 1 79 ? 36.086 -21.357 31.297 1.00 55.56 79 ALA A N 1
ATOM 615 C CA . ALA A 1 79 ? 35.148 -21.712 32.352 1.00 55.56 79 ALA A CA 1
ATOM 616 C C . ALA A 1 79 ? 35.248 -20.767 33.565 1.00 55.56 79 ALA A C 1
ATOM 618 O O . ALA A 1 79 ? 36.338 -20.396 33.998 1.00 55.56 79 ALA A O 1
ATOM 619 N N . HIS A 1 80 ? 34.099 -20.403 34.139 1.00 50.25 80 HIS A N 1
ATOM 620 C CA . HIS A 1 80 ? 34.029 -19.783 35.461 1.00 50.25 80 HIS A CA 1
ATOM 621 C C . HIS A 1 80 ? 34.377 -20.825 36.532 1.00 50.25 80 HIS A C 1
ATOM 623 O O . HIS A 1 80 ? 33.702 -21.847 36.644 1.00 50.25 80 HIS A O 1
ATOM 629 N N . GLY A 1 81 ? 35.429 -20.563 37.310 1.00 54.62 81 GLY A N 1
ATOM 630 C CA . GLY A 1 81 ? 35.790 -21.369 38.477 1.00 54.62 81 GLY A CA 1
ATOM 631 C C . GLY A 1 81 ? 34.758 -21.260 39.615 1.00 54.62 81 GLY A C 1
ATOM 632 O O . GLY A 1 81 ? 33.982 -20.299 39.660 1.00 54.62 81 GLY A O 1
ATOM 633 N N . PRO A 1 82 ? 34.724 -22.240 40.535 1.00 56.44 82 PRO A N 1
ATOM 634 C CA . PRO A 1 82 ? 33.706 -22.329 41.576 1.00 56.44 82 PRO A CA 1
ATOM 635 C C . PRO A 1 82 ? 33.862 -21.226 42.633 1.00 56.44 82 PRO A C 1
ATOM 637 O O . PRO A 1 82 ? 34.957 -20.941 43.114 1.00 56.44 82 PRO A O 1
ATOM 640 N N . ARG A 1 83 ? 32.735 -20.614 43.012 1.00 55.03 83 ARG A N 1
ATOM 641 C CA . ARG A 1 83 ? 32.644 -19.633 44.102 1.00 55.03 83 ARG A CA 1
ATOM 642 C C . ARG A 1 83 ? 32.811 -20.350 45.443 1.00 55.03 83 ARG A C 1
ATOM 644 O O . ARG A 1 83 ? 31.996 -21.205 45.777 1.00 55.03 83 ARG A O 1
ATOM 651 N N . ALA A 1 84 ? 33.840 -19.990 46.207 1.00 55.22 84 ALA A N 1
ATOM 652 C CA . ALA A 1 84 ? 34.013 -20.454 47.579 1.00 55.22 84 ALA A CA 1
ATOM 653 C C . ALA A 1 84 ? 32.832 -19.983 48.450 1.00 55.22 84 ALA A C 1
ATOM 655 O O . ALA A 1 84 ? 32.495 -18.797 48.467 1.00 55.22 84 ALA A O 1
ATOM 656 N N . GLY A 1 85 ? 32.187 -20.925 49.142 1.00 54.06 85 GLY A N 1
ATOM 657 C CA . GLY A 1 85 ? 31.132 -20.648 50.113 1.00 54.06 85 GLY A CA 1
ATOM 658 C C . GLY A 1 85 ? 31.688 -19.967 51.365 1.00 54.06 85 GLY A C 1
ATOM 659 O O . GLY A 1 85 ? 32.768 -20.307 51.843 1.00 54.06 85 GLY A O 1
ATOM 660 N N . ARG A 1 86 ? 30.943 -18.997 51.898 1.00 62.94 86 ARG A N 1
ATOM 661 C CA . ARG A 1 86 ? 31.223 -18.331 53.176 1.00 62.94 86 ARG A CA 1
ATOM 662 C C . ARG A 1 86 ? 30.525 -19.113 54.304 1.00 62.94 86 ARG A C 1
ATOM 664 O O . ARG A 1 86 ? 29.324 -19.342 54.167 1.00 62.94 86 ARG A O 1
ATOM 671 N N . PRO A 1 87 ? 31.206 -19.523 55.389 1.00 57.19 87 PRO A N 1
ATOM 672 C CA . PRO A 1 87 ? 30.544 -20.211 56.495 1.00 57.19 87 PRO A CA 1
ATOM 673 C C . PRO A 1 87 ? 29.814 -19.199 57.404 1.00 57.19 87 PRO A C 1
ATOM 675 O O . PRO A 1 87 ? 30.344 -18.104 57.619 1.00 57.19 87 PRO A O 1
ATOM 678 N N . PRO A 1 88 ? 28.613 -19.516 57.924 1.00 68.19 88 PRO A N 1
ATOM 679 C CA . PRO A 1 88 ? 27.938 -18.693 58.927 1.00 68.19 88 PRO A CA 1
ATOM 680 C C . PRO A 1 88 ? 28.367 -19.042 60.366 1.00 68.19 88 PRO A C 1
ATOM 682 O O . PRO A 1 88 ? 28.771 -20.171 60.647 1.00 68.19 88 PRO A O 1
ATOM 685 N N . SER A 1 89 ? 28.247 -18.059 61.264 1.00 55.16 89 SER A N 1
ATOM 686 C CA . SER A 1 89 ? 28.118 -18.208 62.724 1.00 55.16 89 SER A CA 1
ATOM 687 C C . SER A 1 89 ? 26.717 -17.773 63.131 1.00 55.16 89 SER A C 1
ATOM 689 O O . SER A 1 89 ? 26.203 -16.847 62.457 1.00 55.16 89 SER A O 1
#